Protein AF-A0A1I2DE26-F1 (afdb_monomer)

Mean predicted aligned error: 8.53 Å

Structure (mmCIF, N/CA/C/O backbone):
data_AF-A0A1I2DE26-F1
#
_entry.id   AF-A0A1I2DE26-F1
#
loop_
_atom_site.group_PDB
_atom_site.id
_atom_site.type_symbol
_atom_site.label_atom_id
_atom_site.label_alt_id
_atom_site.label_comp_id
_atom_site.label_asym_id
_atom_site.label_entity_id
_atom_site.label_seq_id
_atom_site.pdbx_PDB_ins_code
_atom_site.Cartn_x
_atom_site.Cartn_y
_atom_site.Cartn_z
_atom_site.occupancy
_atom_site.B_iso_or_equiv
_atom_site.auth_seq_id
_atom_site.auth_comp_id
_atom_site.auth_asym_id
_atom_site.auth_atom_id
_atom_site.pdbx_PDB_model_num
ATOM 1 N N . MET A 1 1 ? -23.329 -3.805 8.748 1.00 56.84 1 MET A N 1
ATOM 2 C CA . MET A 1 1 ? -21.858 -3.635 8.892 1.00 56.84 1 MET A CA 1
ATOM 3 C C . MET A 1 1 ? -21.004 -4.772 8.300 1.00 56.84 1 MET A C 1
ATOM 5 O O . MET A 1 1 ? -19.839 -4.523 8.025 1.00 56.84 1 MET A O 1
ATOM 9 N N . ARG A 1 2 ? -21.520 -5.990 8.036 1.00 56.34 2 ARG A N 1
ATOM 10 C CA . ARG A 1 2 ? -20.726 -7.123 7.491 1.00 56.34 2 ARG A CA 1
ATOM 11 C C . ARG A 1 2 ? -20.207 -6.911 6.055 1.00 56.34 2 ARG A C 1
ATOM 13 O O . ARG A 1 2 ? -19.046 -7.195 5.788 1.00 56.34 2 ARG A O 1
ATOM 20 N N . ASN A 1 3 ? -21.022 -6.332 5.169 1.00 58.44 3 ASN A N 1
ATOM 21 C CA . ASN A 1 3 ? -20.647 -6.104 3.762 1.00 58.44 3 ASN A CA 1
ATOM 22 C C . ASN A 1 3 ? -19.542 -5.041 3.609 1.00 58.44 3 ASN A C 1
ATOM 24 O O . ASN A 1 3 ? -18.662 -5.189 2.770 1.00 58.44 3 ASN A O 1
ATOM 28 N N . GLY A 1 4 ? -19.532 -4.021 4.478 1.00 62.88 4 GLY A N 1
ATOM 29 C CA . GLY A 1 4 ? -18.469 -3.010 4.518 1.00 62.88 4 GLY A CA 1
ATOM 30 C C . GLY A 1 4 ? -17.108 -3.583 4.932 1.00 62.88 4 GLY A C 1
ATOM 31 O O . GLY A 1 4 ? -16.098 -3.213 4.346 1.00 62.88 4 GLY A O 1
ATOM 32 N N . LYS A 1 5 ? -17.075 -4.551 5.867 1.00 66.56 5 LYS A N 1
ATOM 33 C CA . LYS A 1 5 ? -15.835 -5.248 6.276 1.00 66.56 5 LYS A CA 1
ATOM 34 C C . LYS A 1 5 ? -15.211 -6.011 5.100 1.00 66.56 5 LYS A C 1
ATOM 36 O O . LYS A 1 5 ? -14.008 -5.922 4.872 1.00 66.56 5 LYS A O 1
ATOM 41 N N . ILE A 1 6 ? -16.041 -6.739 4.350 1.00 72.69 6 ILE A N 1
ATOM 42 C CA . ILE A 1 6 ? -15.607 -7.517 3.179 1.00 72.69 6 ILE A CA 1
ATOM 43 C C . ILE A 1 6 ? -15.087 -6.578 2.092 1.00 72.69 6 ILE A C 1
ATOM 45 O O . ILE A 1 6 ? -14.013 -6.816 1.549 1.00 72.69 6 ILE A O 1
ATOM 49 N N . PHE A 1 7 ? -15.806 -5.485 1.827 1.00 74.19 7 PHE A N 1
ATOM 50 C CA . PHE A 1 7 ? -15.406 -4.503 0.825 1.00 74.19 7 PHE A CA 1
ATOM 51 C C . PHE A 1 7 ? -14.049 -3.864 1.154 1.00 74.19 7 PHE A C 1
ATOM 53 O O . PHE A 1 7 ? -13.166 -3.872 0.302 1.00 74.19 7 PHE A O 1
ATOM 60 N N . ILE A 1 8 ? -13.838 -3.422 2.402 1.00 72.50 8 ILE A N 1
ATOM 61 C CA . ILE A 1 8 ? -12.564 -2.831 2.850 1.00 72.50 8 ILE A CA 1
ATOM 62 C C . ILE A 1 8 ? -11.425 -3.854 2.759 1.00 72.50 8 ILE A C 1
ATOM 64 O O . ILE A 1 8 ? -10.349 -3.556 2.243 1.00 72.50 8 ILE A O 1
ATOM 68 N N . SER A 1 9 ? -11.659 -5.085 3.219 1.00 76.56 9 SER A N 1
ATOM 69 C CA . SER A 1 9 ? -10.656 -6.149 3.135 1.00 76.56 9 SER A CA 1
ATOM 70 C C . SER A 1 9 ? -10.290 -6.478 1.685 1.00 76.56 9 SER A C 1
ATOM 72 O O . SER A 1 9 ? -9.121 -6.721 1.390 1.00 76.56 9 SER A O 1
ATOM 74 N N . MET A 1 10 ? -11.268 -6.469 0.776 1.00 80.56 10 MET A N 1
ATOM 75 C CA . MET A 1 10 ? -11.062 -6.738 -0.645 1.00 80.56 10 MET A CA 1
ATOM 76 C C . MET A 1 10 ? -10.309 -5.596 -1.333 1.00 80.56 10 MET A C 1
ATOM 78 O O . MET A 1 10 ? -9.374 -5.863 -2.085 1.00 80.56 10 MET A O 1
ATOM 82 N N . THR A 1 11 ? -10.639 -4.333 -1.036 1.00 76.38 11 THR A N 1
ATOM 83 C CA . THR A 1 11 ? -9.890 -3.173 -1.549 1.00 76.38 11 THR A CA 1
ATOM 84 C C . THR A 1 11 ? -8.44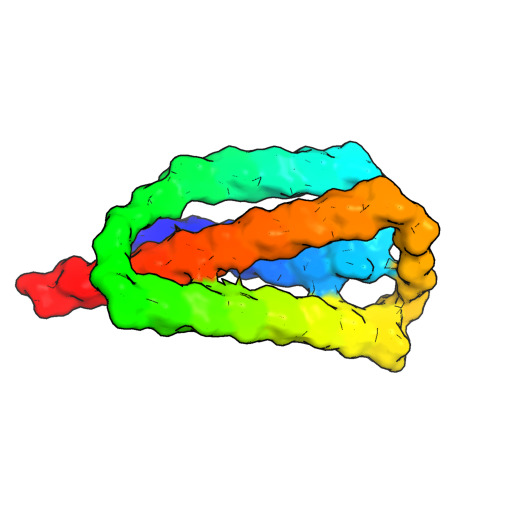7 -3.177 -1.063 1.00 76.38 11 THR A C 1
ATOM 86 O O . THR A 1 11 ? -7.536 -2.911 -1.842 1.00 76.38 11 THR A O 1
ATOM 89 N N . THR A 1 12 ? -8.218 -3.554 0.195 1.00 78.44 12 THR A N 1
ATOM 90 C CA . THR A 1 12 ? -6.870 -3.644 0.762 1.00 78.44 12 THR A CA 1
ATOM 91 C C . THR A 1 12 ? -6.096 -4.795 0.1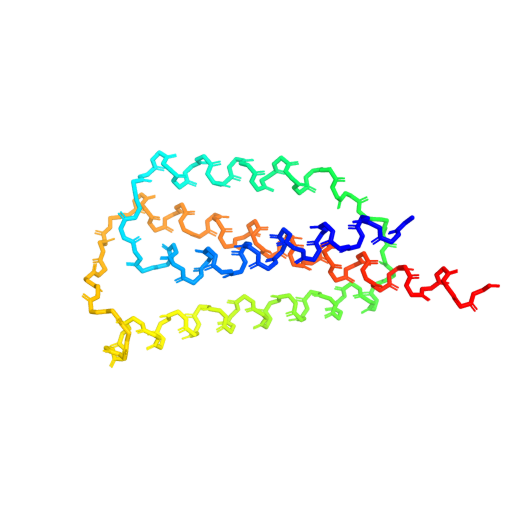47 1.00 78.44 12 THR A C 1
ATOM 93 O O . THR A 1 12 ? -4.959 -4.601 -0.257 1.00 78.44 12 THR A O 1
ATOM 96 N N . PHE A 1 13 ? -6.705 -5.968 -0.031 1.00 82.44 13 PHE A N 1
ATOM 97 C CA . PHE A 1 13 ? -6.059 -7.078 -0.731 1.00 82.44 13 PHE A CA 1
ATOM 98 C C . PHE A 1 13 ? -5.666 -6.708 -2.170 1.00 82.44 13 PHE A C 1
ATOM 100 O O . PHE A 1 13 ? -4.523 -6.929 -2.571 1.00 82.44 13 PHE A O 1
ATOM 107 N N . LEU A 1 14 ? -6.583 -6.088 -2.921 1.00 82.06 14 LEU A N 1
ATOM 108 C CA . LEU A 1 14 ? -6.321 -5.613 -4.281 1.00 82.06 14 LEU A CA 1
ATOM 109 C C . LEU A 1 14 ? -5.163 -4.607 -4.300 1.00 82.06 14 LEU A C 1
ATOM 111 O O . LEU A 1 14 ? -4.283 -4.686 -5.156 1.00 82.06 14 LEU A O 1
ATOM 115 N N . TYR A 1 15 ? -5.140 -3.690 -3.331 1.00 79.62 15 TYR A N 1
ATOM 116 C CA . TYR A 1 15 ? -4.060 -2.729 -3.168 1.00 79.62 15 TYR A CA 1
ATOM 117 C C . TYR A 1 15 ? -2.713 -3.430 -2.933 1.00 79.62 15 TYR A C 1
ATOM 119 O O . TYR A 1 15 ? -1.740 -3.142 -3.628 1.00 79.62 15 TYR A O 1
ATOM 127 N N . LEU A 1 16 ? -2.644 -4.373 -1.986 1.00 79.56 16 LEU A N 1
ATOM 128 C CA . LEU A 1 16 ? -1.401 -5.083 -1.666 1.00 79.56 16 LEU A CA 1
ATOM 129 C C . LEU A 1 16 ? -0.892 -5.884 -2.869 1.00 79.56 16 LEU A C 1
ATOM 131 O O . LEU A 1 16 ? 0.305 -5.869 -3.151 1.00 79.56 16 LEU A O 1
ATOM 135 N N . PHE A 1 17 ? -1.797 -6.511 -3.624 1.00 80.94 17 PHE A N 1
ATOM 136 C CA . PHE A 1 17 ? -1.462 -7.217 -4.858 1.00 80.94 17 PHE A CA 1
ATOM 137 C C . PHE A 1 17 ? -0.910 -6.276 -5.940 1.00 80.94 17 PHE A C 1
ATOM 139 O O . PHE A 1 17 ? 0.133 -6.550 -6.534 1.00 80.94 17 PHE A O 1
ATOM 146 N N . LEU A 1 18 ? -1.558 -5.131 -6.169 1.00 81.25 18 LEU A N 1
ATOM 147 C CA . LEU A 1 18 ? -1.072 -4.123 -7.116 1.00 81.25 18 LEU A CA 1
ATOM 148 C C . LEU A 1 18 ? 0.283 -3.543 -6.696 1.00 81.25 18 LEU A C 1
ATOM 150 O O . LEU A 1 18 ? 1.118 -3.273 -7.556 1.00 81.25 18 LEU A O 1
ATOM 154 N N . ASN A 1 19 ? 0.539 -3.407 -5.394 1.00 77.38 19 ASN A N 1
ATOM 155 C CA . ASN A 1 19 ? 1.818 -2.934 -4.871 1.00 77.38 19 ASN A CA 1
ATOM 156 C C . ASN A 1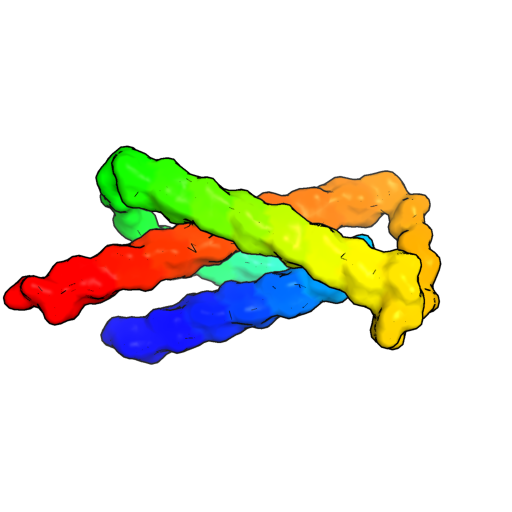 19 ? 2.968 -3.915 -5.163 1.00 77.38 19 ASN A C 1
ATOM 158 O O . ASN A 1 19 ? 4.071 -3.486 -5.502 1.00 77.38 19 ASN A O 1
ATOM 162 N N . ILE A 1 20 ? 2.702 -5.226 -5.184 1.00 76.38 20 ILE A N 1
ATOM 163 C CA . ILE A 1 20 ? 3.687 -6.214 -5.655 1.00 76.38 20 ILE A CA 1
ATOM 164 C C . ILE A 1 20 ? 4.082 -5.936 -7.115 1.00 76.38 20 ILE A C 1
ATOM 166 O O . ILE A 1 20 ? 5.267 -5.985 -7.439 1.00 76.38 20 ILE A O 1
ATOM 170 N N . LEU A 1 21 ? 3.119 -5.604 -7.982 1.00 75.88 21 LEU A N 1
ATOM 171 C CA . LEU A 1 21 ? 3.350 -5.381 -9.414 1.00 75.88 21 LEU A CA 1
ATOM 172 C C . LEU A 1 21 ? 3.969 -4.009 -9.719 1.00 75.88 21 LEU A C 1
ATOM 174 O O . LEU A 1 21 ? 4.904 -3.918 -10.509 1.00 75.88 21 LEU A O 1
ATOM 178 N N . ILE A 1 22 ? 3.463 -2.933 -9.113 1.00 75.25 22 ILE A N 1
ATOM 179 C CA . ILE A 1 22 ? 3.838 -1.542 -9.428 1.00 75.25 22 ILE A CA 1
ATOM 180 C C . ILE A 1 22 ? 5.314 -1.247 -9.128 1.00 75.25 22 ILE A C 1
ATOM 182 O O . ILE A 1 22 ? 5.928 -0.431 -9.817 1.00 75.25 22 ILE A O 1
ATOM 186 N N . ASN A 1 23 ? 5.898 -1.942 -8.150 1.00 67.69 23 ASN A N 1
ATOM 187 C CA . ASN A 1 23 ? 7.305 -1.782 -7.788 1.00 67.69 23 ASN A CA 1
ATOM 188 C C . ASN A 1 23 ? 8.286 -2.275 -8.871 1.00 67.69 23 ASN A C 1
ATOM 190 O O . ASN A 1 23 ? 9.417 -1.794 -8.908 1.00 67.69 23 ASN A O 1
ATOM 194 N N . TYR A 1 24 ? 7.878 -3.198 -9.753 1.00 64.88 24 TYR A N 1
ATOM 195 C CA . TYR A 1 24 ? 8.790 -3.835 -10.722 1.00 64.88 24 TYR A CA 1
ATOM 196 C C . TYR A 1 24 ? 8.291 -3.831 -12.168 1.00 64.88 24 TYR A C 1
ATOM 198 O O . TYR A 1 24 ? 9.103 -3.772 -13.089 1.00 64.88 24 TYR A O 1
ATOM 206 N N . VAL A 1 25 ? 6.979 -3.824 -12.403 1.00 68.94 25 VAL A N 1
ATOM 207 C CA . VAL A 1 25 ? 6.396 -3.787 -13.750 1.00 68.94 25 VAL A CA 1
ATOM 208 C C . VAL A 1 25 ? 6.355 -2.357 -14.285 1.00 68.94 25 VAL A C 1
ATOM 210 O O . VAL A 1 25 ? 5.992 -1.407 -13.587 1.00 68.94 25 VAL A O 1
ATOM 213 N N . ALA A 1 26 ? 6.704 -2.193 -15.563 1.00 65.94 26 ALA A N 1
ATOM 214 C CA . ALA A 1 26 ? 6.714 -0.928 -16.291 1.00 65.94 26 ALA A CA 1
ATOM 215 C C . ALA A 1 26 ? 5.304 -0.382 -16.637 1.00 65.94 26 ALA A C 1
ATOM 217 O O . ALA A 1 26 ? 4.958 -0.234 -17.801 1.00 65.94 26 ALA A O 1
ATOM 218 N N . PHE A 1 27 ? 4.469 -0.057 -15.647 1.00 69.75 27 PHE A N 1
ATOM 219 C CA . PHE A 1 27 ? 3.253 0.735 -15.855 1.00 69.75 27 PHE A CA 1
ATOM 220 C C . PHE A 1 27 ? 3.539 2.145 -16.388 1.00 69.75 27 PHE A C 1
ATOM 222 O O . PHE A 1 27 ? 4.440 2.844 -15.904 1.00 69.75 27 PHE A O 1
ATOM 229 N N . ASN A 1 28 ? 2.697 2.575 -17.331 1.00 77.19 28 ASN A N 1
ATOM 230 C CA . ASN A 1 28 ? 2.627 3.947 -17.824 1.00 77.19 28 ASN A CA 1
ATOM 231 C C . ASN A 1 28 ? 2.368 4.923 -16.656 1.00 77.19 28 ASN A C 1
ATOM 233 O O . ASN A 1 28 ? 1.535 4.653 -15.787 1.00 77.19 28 ASN A O 1
ATOM 237 N N . LYS A 1 29 ? 3.066 6.067 -16.644 1.00 73.31 29 LYS A N 1
ATOM 238 C CA . LYS A 1 29 ? 2.942 7.111 -15.610 1.00 73.31 29 LYS A CA 1
ATOM 239 C C . LYS A 1 29 ? 1.486 7.557 -15.412 1.00 73.31 29 LYS A C 1
ATOM 241 O O . LYS A 1 29 ? 1.060 7.698 -14.272 1.00 73.31 29 LYS A O 1
ATOM 246 N N . LEU A 1 30 ? 0.707 7.699 -16.491 1.00 79.12 30 LEU A N 1
ATOM 247 C CA . LEU A 1 30 ? -0.715 8.070 -16.412 1.00 79.12 30 LEU A CA 1
ATOM 248 C C . LEU A 1 30 ? -1.554 7.016 -15.682 1.00 79.12 30 LEU A C 1
ATOM 250 O O . LEU A 1 30 ? -2.369 7.359 -14.832 1.00 79.12 30 LEU A O 1
ATOM 254 N N . VAL A 1 31 ? -1.316 5.733 -15.966 1.00 80.75 31 VAL A N 1
ATOM 255 C CA . VAL A 1 31 ? -2.007 4.620 -15.293 1.00 80.75 31 VAL A CA 1
ATOM 256 C C . VAL A 1 31 ? -1.688 4.630 -13.801 1.00 80.75 31 VAL A C 1
ATOM 258 O O . VAL A 1 31 ? -2.579 4.481 -12.972 1.00 80.75 31 VAL A O 1
ATOM 261 N N . LEU A 1 32 ? -0.427 4.872 -13.450 1.00 79.69 32 LEU A N 1
ATOM 262 C CA . LEU A 1 32 ? 0.015 4.908 -12.062 1.00 79.69 32 LEU A CA 1
ATOM 263 C C . LEU A 1 32 ? -0.585 6.102 -11.296 1.00 79.69 32 LEU A C 1
ATOM 265 O O . LEU A 1 32 ? -1.016 5.939 -10.158 1.00 79.69 32 LEU A O 1
ATOM 269 N N . ILE A 1 33 ? -0.715 7.268 -11.939 1.00 82.50 33 ILE A N 1
ATOM 270 C CA . ILE A 1 33 ? -1.426 8.432 -11.385 1.00 82.50 33 ILE A CA 1
ATOM 271 C C . ILE A 1 33 ? -2.915 8.125 -11.175 1.00 82.50 33 ILE A C 1
ATOM 273 O O . ILE A 1 33 ? -3.448 8.421 -10.108 1.00 82.50 33 ILE A O 1
ATOM 277 N N . LEU A 1 34 ? -3.587 7.503 -12.148 1.00 84.88 34 LEU A N 1
ATOM 278 C CA . LEU A 1 34 ? -5.001 7.131 -12.016 1.00 84.88 34 LEU A CA 1
ATOM 279 C C . LEU A 1 34 ? -5.226 6.161 -10.851 1.00 84.88 34 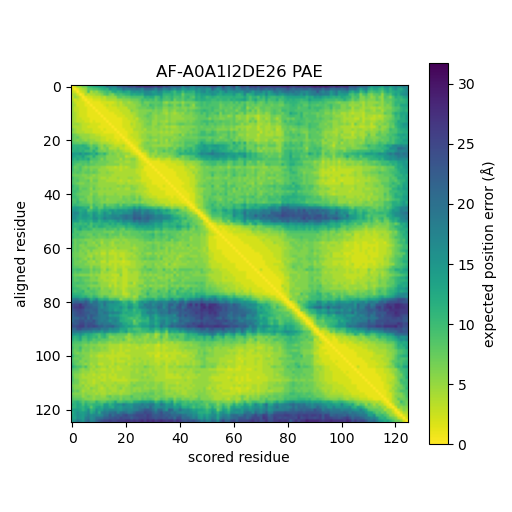LEU A C 1
ATOM 281 O O . LEU A 1 34 ? -6.164 6.344 -10.078 1.00 84.88 34 LEU A O 1
ATOM 285 N N . ILE A 1 35 ? -4.333 5.182 -10.685 1.00 82.25 35 ILE A N 1
ATOM 286 C CA . ILE A 1 35 ? -4.358 4.246 -9.556 1.00 82.25 35 ILE A CA 1
ATOM 287 C C . ILE A 1 35 ? -4.151 4.990 -8.227 1.00 82.25 35 ILE A C 1
ATOM 289 O O . ILE A 1 35 ? -4.835 4.708 -7.245 1.00 82.25 35 ILE A O 1
ATOM 293 N N . ILE A 1 36 ? -3.222 5.944 -8.161 1.00 83.75 36 ILE A N 1
ATOM 294 C CA . ILE A 1 36 ? -3.005 6.776 -6.967 1.00 83.75 36 ILE A CA 1
ATOM 295 C C . ILE A 1 36 ? -4.284 7.549 -6.619 1.00 83.75 36 ILE A C 1
ATOM 297 O O . ILE A 1 36 ? -4.752 7.468 -5.485 1.00 83.75 36 ILE A O 1
ATOM 301 N N . ILE A 1 37 ? -4.883 8.239 -7.594 1.00 84.62 37 ILE A N 1
ATOM 302 C CA . ILE A 1 37 ? -6.099 9.039 -7.394 1.00 84.62 37 ILE A CA 1
ATOM 303 C C . ILE A 1 37 ? -7.259 8.156 -6.930 1.00 84.62 37 ILE A C 1
ATOM 305 O O . ILE A 1 37 ? -7.918 8.493 -5.947 1.00 84.62 37 ILE A O 1
ATOM 309 N N . SER A 1 38 ? -7.486 7.005 -7.573 1.00 81.31 38 SER A N 1
ATOM 310 C CA . SER A 1 38 ? -8.567 6.099 -7.173 1.00 81.31 38 SER A CA 1
ATOM 311 C C . SER A 1 38 ? -8.396 5.627 -5.729 1.00 81.31 38 SER A C 1
ATOM 313 O O . SER A 1 38 ? -9.363 5.579 -4.975 1.00 81.31 38 SER A O 1
ATOM 315 N N . ASN A 1 39 ? -7.161 5.333 -5.312 1.00 75.00 39 ASN A N 1
ATOM 316 C CA . ASN A 1 39 ? -6.862 4.900 -3.950 1.00 75.00 39 ASN A CA 1
ATOM 317 C C . ASN A 1 39 ? -7.018 6.020 -2.914 1.00 75.00 39 ASN A C 1
ATOM 319 O O . ASN A 1 39 ? -7.486 5.750 -1.809 1.00 75.00 39 ASN A O 1
ATOM 323 N N . ILE A 1 40 ? -6.692 7.270 -3.257 1.00 78.88 40 ILE A N 1
ATOM 324 C CA . ILE A 1 40 ? -6.963 8.428 -2.389 1.00 78.88 40 ILE A CA 1
ATOM 325 C C . ILE A 1 40 ? -8.468 8.581 -2.180 1.00 78.88 40 ILE A C 1
ATOM 327 O O . ILE A 1 40 ? -8.917 8.648 -1.039 1.00 78.88 40 ILE A O 1
ATOM 331 N N . VAL A 1 41 ? -9.247 8.576 -3.267 1.00 80.56 41 VAL A N 1
ATOM 332 C CA . VAL A 1 41 ? -10.709 8.713 -3.213 1.00 80.56 41 VAL A CA 1
ATOM 333 C C . VAL A 1 41 ? -11.312 7.627 -2.327 1.00 80.56 41 VAL A C 1
ATOM 335 O O . VAL A 1 41 ? -12.060 7.936 -1.404 1.00 80.56 41 VAL A O 1
ATOM 338 N N . ILE A 1 42 ? -10.922 6.368 -2.544 1.00 74.75 42 ILE A N 1
ATOM 339 C CA . ILE A 1 42 ? -11.356 5.229 -1.726 1.00 74.75 42 ILE A CA 1
ATOM 340 C C . ILE A 1 42 ? -10.974 5.438 -0.251 1.00 74.75 42 ILE A C 1
ATOM 342 O O . ILE A 1 42 ? -11.806 5.245 0.629 1.00 74.75 42 ILE A O 1
ATOM 346 N N . SER A 1 43 ? -9.749 5.890 0.031 1.00 69.62 43 SER A N 1
ATOM 347 C CA . SER A 1 43 ? -9.275 6.133 1.401 1.00 69.62 43 SER A CA 1
ATOM 348 C C . SER A 1 43 ? -10.068 7.223 2.126 1.00 69.62 43 SER A C 1
ATOM 350 O O . SER A 1 43 ? -10.309 7.098 3.326 1.00 69.62 43 SER A O 1
ATOM 352 N N . CYS A 1 44 ? -10.499 8.271 1.417 1.00 71.12 44 CYS A N 1
ATOM 353 C CA . CYS A 1 44 ? -11.304 9.356 1.982 1.00 71.12 44 CYS A CA 1
ATOM 354 C C . CYS A 1 44 ? -12.694 8.895 2.440 1.00 71.12 44 CYS A C 1
ATOM 356 O O . CYS A 1 44 ? -13.226 9.453 3.396 1.00 71.12 44 CYS A O 1
ATOM 358 N N . PHE A 1 45 ? -13.264 7.862 1.814 1.00 69.38 45 PHE A N 1
ATOM 359 C CA . PHE A 1 45 ? -14.530 7.266 2.258 1.00 69.38 45 PHE A CA 1
ATOM 360 C C . PHE A 1 45 ? -14.386 6.399 3.521 1.00 69.38 45 PHE A C 1
ATOM 362 O O . PHE A 1 45 ? -15.393 6.005 4.107 1.00 69.38 45 PHE A O 1
ATOM 369 N N . PHE A 1 46 ? -13.157 6.109 3.961 1.00 64.88 46 PHE A N 1
ATOM 370 C CA . PHE A 1 46 ? -12.863 5.215 5.085 1.00 64.88 46 PHE A CA 1
ATOM 371 C C . PHE A 1 46 ? -12.236 5.935 6.283 1.00 64.88 46 PHE A C 1
ATOM 373 O O . PHE A 1 46 ? -11.248 5.477 6.863 1.00 64.88 46 PHE A O 1
ATOM 380 N N . THR A 1 47 ? -12.820 7.057 6.692 1.00 56.47 47 THR A N 1
ATOM 381 C CA . THR A 1 47 ? -12.478 7.737 7.945 1.00 56.47 47 THR A CA 1
ATOM 382 C C . THR A 1 47 ? -12.997 6.940 9.145 1.00 56.47 47 THR A C 1
ATOM 384 O O . THR A 1 47 ? -14.181 6.958 9.469 1.00 56.47 47 THR A O 1
ATOM 387 N N . VAL A 1 48 ? -12.099 6.209 9.812 1.00 60.59 48 VAL A N 1
ATOM 388 C CA . VAL A 1 48 ? -12.401 5.476 11.053 1.00 60.59 48 VAL A CA 1
ATOM 389 C C . VAL A 1 48 ? -12.073 6.352 12.264 1.00 60.59 48 VAL A C 1
ATOM 391 O O . VAL A 1 48 ? -11.048 7.034 12.279 1.00 60.59 48 VAL A O 1
ATOM 394 N N . GLU A 1 49 ? -12.941 6.319 13.279 1.00 57.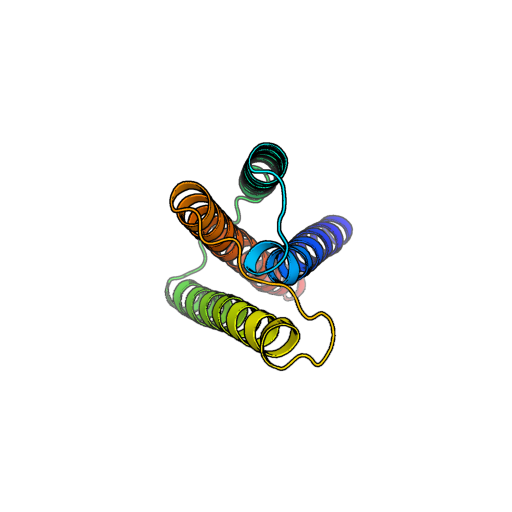97 49 GLU A N 1
ATOM 395 C CA . GLU A 1 49 ? -12.788 7.052 14.541 1.00 57.97 49 GLU A CA 1
ATOM 396 C C . GLU A 1 49 ? -11.430 6.822 15.227 1.00 57.97 49 GLU A C 1
ATOM 398 O O . GLU A 1 49 ? -10.804 5.761 15.122 1.00 57.97 49 GLU A O 1
ATOM 403 N N . TYR A 1 50 ? -10.992 7.830 15.986 1.00 58.50 50 TYR A N 1
ATOM 404 C CA . TYR A 1 50 ? -9.722 7.831 16.703 1.00 58.50 50 TYR A CA 1
ATOM 405 C C . TYR A 1 50 ? -9.628 6.673 17.709 1.00 58.50 50 TYR A C 1
ATOM 407 O O . TYR A 1 50 ? -10.219 6.686 18.788 1.00 58.50 50 TYR A O 1
ATOM 415 N N . LEU A 1 51 ? -8.809 5.673 17.381 1.00 64.31 51 LEU A N 1
ATOM 416 C CA . LEU A 1 51 ? -8.384 4.645 18.327 1.00 64.31 51 LEU A CA 1
ATOM 417 C C . LEU A 1 51 ? -7.480 5.251 19.409 1.00 64.31 51 LEU A C 1
ATOM 419 O O . LEU A 1 51 ? -6.628 6.096 19.130 1.00 64.31 51 LEU A O 1
ATOM 423 N N . GLY A 1 52 ? -7.613 4.760 20.645 1.00 74.81 52 GLY A N 1
ATOM 424 C CA . GLY A 1 52 ? -6.711 5.129 21.738 1.00 74.81 52 GLY A CA 1
ATOM 425 C C . GLY A 1 52 ? -5.236 4.878 21.388 1.00 74.81 52 GLY A C 1
ATOM 426 O O . GLY A 1 52 ? -4.907 3.934 20.664 1.00 74.81 52 GLY A O 1
ATOM 427 N N . TYR A 1 53 ? -4.341 5.705 21.938 1.00 74.50 53 TYR A N 1
ATOM 428 C 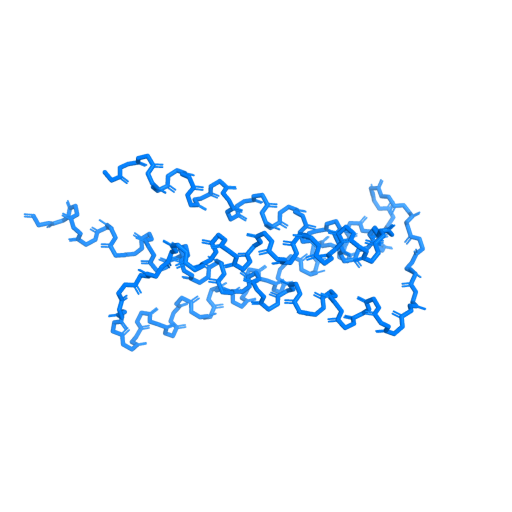CA . TYR A 1 53 ? -2.918 5.793 21.566 1.00 74.50 53 TYR A CA 1
ATOM 429 C C . TYR A 1 53 ? -2.197 4.436 21.451 1.00 74.50 53 TYR A C 1
ATOM 431 O O . TYR A 1 53 ? -1.502 4.182 20.468 1.00 74.50 53 TYR A O 1
ATOM 439 N N . LYS A 1 54 ? -2.435 3.513 22.395 1.00 79.12 54 LYS A N 1
ATOM 440 C CA . LYS A 1 54 ? -1.841 2.162 22.387 1.00 79.12 54 LYS A CA 1
ATOM 441 C C . LYS A 1 54 ? -2.201 1.357 21.128 1.00 79.12 54 LYS A C 1
ATOM 443 O O . LYS A 1 54 ? -1.326 0.768 20.501 1.00 79.12 54 LYS A O 1
ATOM 448 N N . LYS A 1 55 ? -3.479 1.356 20.727 1.00 79.00 55 LYS A N 1
ATOM 449 C CA . LYS A 1 55 ? -3.949 0.637 19.527 1.00 79.00 55 LYS A CA 1
ATOM 450 C C . LYS A 1 55 ? -3.471 1.313 18.240 1.00 79.00 55 LYS A C 1
ATOM 452 O O . LYS A 1 55 ? -3.204 0.629 17.256 1.00 79.00 55 LYS A O 1
ATOM 457 N N . ARG A 1 56 ? -3.309 2.640 18.254 1.00 79.31 56 ARG A N 1
ATOM 458 C CA . ARG A 1 56 ? -2.756 3.398 17.124 1.00 79.31 56 ARG A CA 1
ATOM 459 C C . ARG A 1 56 ? -1.291 3.048 16.853 1.00 79.31 56 ARG A C 1
ATOM 461 O O . ARG A 1 56 ? -0.926 2.859 15.700 1.00 79.31 56 ARG A O 1
ATOM 468 N N . ILE A 1 57 ? -0.468 2.918 17.896 1.00 82.62 57 ILE A N 1
ATOM 469 C CA . ILE A 1 57 ? 0.927 2.471 17.743 1.00 82.62 57 ILE A CA 1
ATOM 470 C C . ILE A 1 57 ? 0.972 1.040 17.208 1.00 82.62 57 ILE A C 1
ATOM 472 O O . ILE A 1 57 ? 1.706 0.755 16.268 1.00 82.62 57 ILE A O 1
ATOM 476 N N . PHE A 1 58 ? 0.161 0.145 17.771 1.00 84.62 58 PHE A N 1
ATOM 477 C CA . PHE A 1 58 ? 0.131 -1.251 17.340 1.00 84.62 58 PHE A CA 1
ATOM 478 C C . PHE A 1 58 ? -0.246 -1.400 15.856 1.00 84.62 58 PHE A C 1
ATOM 480 O O . PHE A 1 58 ? 0.461 -2.054 15.094 1.00 84.62 58 PHE A O 1
ATOM 487 N N . THR A 1 59 ? -1.319 -0.734 15.420 1.00 85.12 59 THR A N 1
ATOM 488 C CA . THR A 1 59 ? -1.748 -0.736 14.009 1.00 85.12 59 THR A CA 1
ATOM 489 C C . THR A 1 59 ? -0.736 -0.072 13.086 1.00 85.12 59 THR A C 1
ATOM 491 O O . THR A 1 59 ? -0.537 -0.551 11.972 1.00 85.12 59 THR A O 1
ATOM 494 N N . PHE A 1 60 ? -0.053 0.980 13.544 1.00 85.06 60 PHE A N 1
ATOM 495 C CA . PHE A 1 60 ? 1.042 1.612 12.810 1.00 85.06 60 PHE A CA 1
ATOM 496 C C . PHE A 1 60 ? 2.199 0.633 12.563 1.00 85.06 60 PHE A C 1
ATOM 498 O O . PHE A 1 60 ? 2.632 0.485 11.422 1.00 85.06 60 PHE A O 1
ATOM 505 N N . ILE A 1 61 ? 2.657 -0.071 13.606 1.00 87.50 61 ILE A N 1
ATOM 506 C CA . ILE A 1 61 ? 3.753 -1.048 13.504 1.00 87.50 61 ILE A CA 1
ATOM 507 C C . ILE A 1 61 ? 3.379 -2.165 12.527 1.00 87.50 61 ILE A C 1
ATOM 509 O O . ILE A 1 61 ? 4.147 -2.451 11.614 1.00 87.50 61 ILE A O 1
ATOM 513 N N . ILE A 1 62 ? 2.181 -2.742 12.659 1.00 87.56 62 ILE A N 1
ATOM 514 C CA . ILE A 1 62 ? 1.725 -3.808 11.754 1.00 87.56 62 ILE A CA 1
ATOM 515 C C . ILE A 1 62 ? 1.638 -3.307 10.311 1.00 87.56 62 ILE A C 1
ATOM 517 O O . ILE A 1 62 ? 2.097 -3.990 9.398 1.00 87.56 62 ILE A O 1
ATOM 521 N N . SER A 1 63 ? 1.081 -2.114 10.096 1.00 86.62 63 SER A N 1
ATOM 522 C CA . SER A 1 63 ? 0.970 -1.534 8.753 1.00 86.62 63 SER A CA 1
ATOM 523 C C . SER A 1 63 ? 2.349 -1.345 8.121 1.00 86.62 63 SER A C 1
ATOM 525 O O . SER A 1 63 ? 2.539 -1.698 6.960 1.00 86.62 63 SER A O 1
ATOM 527 N N . MET A 1 64 ? 3.335 -0.871 8.894 1.00 86.69 64 MET A N 1
ATOM 528 C CA . MET A 1 64 ? 4.723 -0.774 8.434 1.00 86.69 64 MET A CA 1
ATOM 529 C C . MET A 1 64 ? 5.300 -2.145 8.075 1.00 86.69 64 MET A C 1
ATOM 531 O O . MET A 1 64 ? 5.861 -2.301 6.992 1.00 86.69 64 MET A O 1
ATOM 535 N N . SER A 1 65 ? 5.130 -3.154 8.935 1.00 88.00 65 SER A N 1
ATOM 536 C CA . SER A 1 65 ? 5.616 -4.513 8.673 1.00 88.00 65 SER A CA 1
ATOM 537 C C . SER A 1 65 ? 5.017 -5.116 7.401 1.00 88.00 65 SER A C 1
ATOM 539 O O . SER A 1 65 ? 5.742 -5.739 6.629 1.00 88.00 65 SER A O 1
ATOM 541 N N . ILE A 1 66 ? 3.723 -4.898 7.144 1.00 87.06 66 ILE A N 1
ATOM 542 C CA . ILE A 1 66 ? 3.050 -5.373 5.927 1.00 87.06 66 ILE A CA 1
ATOM 543 C C . ILE A 1 66 ? 3.647 -4.710 4.681 1.00 87.06 66 ILE A C 1
ATOM 545 O O . ILE A 1 66 ? 3.986 -5.403 3.723 1.00 87.06 66 ILE A O 1
ATOM 549 N N . ILE A 1 67 ? 3.814 -3.383 4.689 1.00 84.12 67 ILE A N 1
ATOM 550 C CA . ILE A 1 67 ? 4.354 -2.648 3.535 1.00 84.12 67 ILE A CA 1
ATOM 551 C C . ILE A 1 67 ? 5.808 -3.047 3.253 1.00 84.12 67 ILE A C 1
ATOM 553 O O . ILE A 1 67 ? 6.161 -3.311 2.104 1.00 84.12 67 ILE A O 1
ATOM 557 N N . ILE A 1 68 ? 6.641 -3.165 4.292 1.00 85.81 68 ILE A N 1
ATOM 558 C CA . ILE A 1 68 ? 8.025 -3.643 4.157 1.00 85.81 68 ILE A CA 1
ATOM 559 C C . ILE A 1 68 ? 8.047 -5.073 3.605 1.00 85.81 68 ILE A C 1
ATOM 561 O O . ILE A 1 68 ? 8.794 -5.358 2.668 1.00 85.81 68 ILE A O 1
ATOM 565 N N . GLY A 1 69 ? 7.201 -5.957 4.140 1.00 85.38 69 GLY A N 1
ATOM 566 C CA . GLY A 1 69 ? 7.083 -7.339 3.679 1.00 85.38 69 GLY A CA 1
ATOM 567 C C . GLY A 1 69 ? 6.699 -7.436 2.203 1.00 85.38 69 GLY A C 1
ATOM 568 O O . GLY A 1 69 ? 7.251 -8.259 1.482 1.00 85.38 69 GLY A O 1
ATOM 569 N N . ILE A 1 70 ? 5.822 -6.555 1.720 1.00 84.69 70 ILE A N 1
ATOM 570 C CA . ILE A 1 70 ? 5.430 -6.501 0.306 1.00 84.69 70 ILE A CA 1
ATOM 571 C C . ILE A 1 70 ? 6.567 -6.013 -0.578 1.00 84.69 70 ILE A C 1
ATOM 573 O O . ILE A 1 70 ? 6.789 -6.594 -1.638 1.00 84.69 70 ILE A O 1
ATOM 577 N N . HIS A 1 71 ? 7.310 -4.989 -0.157 1.00 81.12 71 HIS A N 1
ATOM 578 C CA . HIS A 1 71 ? 8.492 -4.552 -0.897 1.00 81.12 71 HIS A CA 1
ATOM 579 C C . HIS A 1 71 ? 9.529 -5.673 -1.001 1.00 81.12 71 HIS A C 1
ATOM 581 O O . HIS A 1 71 ? 10.074 -5.898 -2.081 1.00 81.12 71 HIS A O 1
ATOM 587 N N . PHE A 1 72 ? 9.750 -6.411 0.090 1.00 83.44 72 PHE A N 1
ATOM 588 C CA . PHE A 1 72 ? 10.652 -7.556 0.105 1.00 83.44 72 PHE A CA 1
ATOM 589 C C . PHE A 1 72 ? 10.149 -8.703 -0.778 1.00 83.44 72 PHE A C 1
ATOM 591 O O . PHE A 1 72 ? 10.910 -9.229 -1.579 1.00 83.44 72 PHE A O 1
ATOM 598 N N . LEU A 1 73 ? 8.864 -9.057 -0.690 1.00 82.38 73 LEU A N 1
ATOM 599 C CA . LEU A 1 73 ? 8.254 -10.103 -1.515 1.00 82.38 73 LEU A CA 1
ATOM 600 C C . LEU A 1 73 ? 8.296 -9.741 -3.002 1.00 82.38 73 LEU A C 1
ATOM 602 O O . LEU A 1 73 ? 8.594 -10.581 -3.842 1.00 82.38 73 LEU A O 1
ATOM 606 N N . SER A 1 74 ? 8.024 -8.480 -3.323 1.00 78.19 74 SER A N 1
ATOM 607 C CA . SER A 1 74 ? 8.121 -7.943 -4.674 1.00 78.19 74 SER A CA 1
ATOM 608 C C . SER A 1 74 ? 9.562 -8.038 -5.190 1.00 78.19 74 SER A C 1
ATOM 610 O O . SER A 1 74 ? 9.797 -8.631 -6.240 1.00 78.19 74 SER A O 1
ATOM 612 N N . ALA A 1 75 ? 10.548 -7.581 -4.411 1.00 77.12 75 ALA A N 1
ATOM 613 C CA . ALA A 1 75 ? 11.961 -7.739 -4.756 1.00 77.12 75 ALA A CA 1
ATOM 614 C C . ALA A 1 75 ? 12.352 -9.205 -4.947 1.00 77.12 75 ALA A C 1
ATOM 616 O O . ALA A 1 75 ? 12.956 -9.558 -5.954 1.00 77.12 75 ALA A O 1
ATOM 617 N N . PHE A 1 76 ? 11.923 -10.077 -4.042 1.00 79.56 76 PHE A N 1
ATOM 618 C CA . PHE A 1 76 ? 12.169 -11.503 -4.144 1.00 79.56 76 PHE A CA 1
ATOM 619 C C . PHE A 1 76 ? 11.588 -12.085 -5.435 1.00 79.56 76 PHE A C 1
ATOM 621 O O . PHE A 1 76 ? 12.316 -12.734 -6.168 1.00 79.56 76 PHE A O 1
ATOM 628 N N . LEU A 1 77 ? 10.329 -11.819 -5.785 1.00 74.75 77 LEU A N 1
ATOM 629 C CA . LEU A 1 77 ? 9.686 -12.395 -6.976 1.00 74.75 77 LEU A CA 1
ATOM 630 C C . LEU A 1 77 ? 10.313 -11.943 -8.306 1.00 74.75 77 LEU A C 1
ATOM 632 O O . LEU A 1 77 ? 10.395 -12.740 -9.244 1.00 74.75 77 LEU A O 1
ATOM 636 N N . PHE A 1 78 ? 10.736 -10.680 -8.393 1.00 71.12 78 PHE A N 1
ATOM 637 C CA . PHE A 1 78 ? 11.206 -10.078 -9.645 1.00 71.12 78 PHE A CA 1
ATOM 638 C C . PHE A 1 78 ? 12.735 -10.052 -9.789 1.00 71.12 78 PHE A C 1
ATOM 640 O O . PHE A 1 78 ? 13.231 -10.152 -10.909 1.00 71.12 78 PHE A O 1
ATOM 647 N N . GLU A 1 79 ? 13.497 -9.954 -8.694 1.00 71.25 79 GLU A N 1
ATOM 648 C CA . GLU A 1 79 ? 14.970 -9.947 -8.738 1.00 71.25 79 GLU A CA 1
ATOM 649 C C . GLU A 1 79 ? 15.578 -11.346 -8.648 1.00 71.25 79 GLU A C 1
ATOM 651 O O . GLU A 1 79 ? 16.628 -11.583 -9.239 1.00 71.25 79 GLU A O 1
ATOM 656 N N . SER A 1 80 ? 14.921 -12.300 -7.976 1.00 68.31 80 SER A N 1
ATOM 657 C CA . SER A 1 80 ? 15.407 -13.692 -7.939 1.00 68.31 80 SER A CA 1
ATOM 658 C C . SER A 1 80 ? 15.178 -14.454 -9.249 1.00 68.31 80 SER A C 1
ATOM 660 O O . SER A 1 80 ? 15.624 -15.591 -9.384 1.00 68.31 80 SER A O 1
ATOM 662 N N . GLY A 1 81 ? 14.453 -13.861 -10.206 1.00 58.94 81 GLY A N 1
ATOM 663 C CA . GLY A 1 81 ? 14.097 -14.501 -11.472 1.00 58.94 81 GLY A CA 1
ATOM 664 C C . GLY A 1 81 ? 13.071 -15.635 -11.348 1.00 58.94 81 GLY A C 1
ATOM 665 O O . GLY A 1 81 ? 12.825 -16.317 -12.338 1.00 58.94 81 GLY A O 1
ATOM 666 N N . MET A 1 82 ? 12.456 -15.842 -10.175 1.00 58.97 82 MET A N 1
ATOM 667 C CA . MET A 1 82 ? 11.531 -16.961 -9.941 1.00 58.97 82 MET A CA 1
ATOM 668 C C . MET A 1 82 ? 10.203 -16.875 -10.702 1.00 58.97 82 MET A C 1
ATOM 670 O O . MET A 1 82 ? 9.605 -17.915 -10.964 1.00 58.97 82 MET A O 1
ATOM 674 N N . ALA A 1 83 ? 9.720 -15.674 -11.042 1.00 55.72 83 ALA A N 1
ATOM 675 C CA . ALA A 1 83 ? 8.418 -15.511 -11.700 1.00 55.72 83 ALA A CA 1
ATOM 676 C C . ALA A 1 83 ? 8.475 -14.676 -12.989 1.00 55.72 83 ALA A C 1
ATOM 678 O O . ALA A 1 83 ? 7.904 -15.077 -13.999 1.00 55.72 83 ALA A O 1
ATOM 679 N N . PHE A 1 84 ? 9.165 -13.529 -12.984 1.00 56.47 84 PHE A N 1
ATOM 680 C CA . PHE A 1 84 ? 9.252 -12.649 -14.154 1.00 56.47 84 PHE A CA 1
ATOM 681 C C . PHE A 1 84 ? 10.585 -11.890 -14.155 1.00 56.47 84 PHE A C 1
ATOM 683 O O . PHE A 1 84 ? 10.833 -11.070 -13.275 1.00 56.47 84 PHE A O 1
ATOM 690 N N . ALA A 1 85 ? 11.436 -12.123 -15.156 1.00 54.72 85 ALA A N 1
ATOM 691 C CA . ALA A 1 85 ? 12.664 -11.353 -15.350 1.00 54.72 85 ALA A CA 1
ATOM 692 C C . ALA A 1 85 ? 12.326 -9.971 -15.941 1.00 54.72 85 ALA A C 1
ATOM 694 O O . ALA A 1 85 ? 12.281 -9.793 -17.158 1.00 54.72 85 ALA A O 1
ATOM 695 N N . VAL A 1 86 ? 12.044 -8.987 -15.083 1.00 58.03 86 VAL A N 1
ATOM 696 C CA . VAL A 1 86 ? 11.690 -7.623 -15.506 1.00 58.03 86 VAL A CA 1
ATOM 697 C C . VAL A 1 86 ? 12.846 -6.669 -15.206 1.00 58.03 86 VAL A C 1
ATOM 699 O O . VAL A 1 86 ? 13.253 -6.506 -14.058 1.00 58.03 86 VAL A O 1
ATOM 702 N N . ARG A 1 87 ? 13.380 -6.000 -16.238 1.00 57.16 87 ARG A N 1
ATOM 703 C CA . ARG A 1 87 ? 14.354 -4.908 -16.059 1.00 57.16 87 ARG A CA 1
ATOM 704 C C . ARG A 1 87 ? 13.669 -3.713 -15.398 1.00 57.16 87 ARG A C 1
ATOM 706 O O . ARG A 1 87 ? 12.683 -3.210 -15.933 1.00 57.16 87 ARG A O 1
ATOM 713 N N . LYS A 1 88 ? 14.228 -3.216 -14.288 1.00 57.72 88 LYS A N 1
ATOM 714 C CA . LYS A 1 88 ? 13.779 -1.977 -13.632 1.00 57.72 88 LYS A CA 1
ATOM 715 C C . LYS A 1 88 ? 13.895 -0.790 -14.598 1.00 57.72 88 LYS A C 1
ATOM 717 O O . LYS A 1 88 ? 15.012 -0.453 -14.992 1.00 57.72 88 LYS A O 1
ATOM 722 N N . PRO A 1 89 ? 12.794 -0.106 -14.952 1.00 54.84 89 PRO A N 1
ATOM 723 C CA . PRO A 1 89 ? 12.873 1.170 -15.650 1.00 54.84 89 PRO A CA 1
ATOM 724 C C . PRO A 1 89 ? 13.191 2.236 -14.601 1.00 54.84 89 PRO A C 1
ATOM 726 O O . PRO A 1 89 ? 12.306 2.650 -13.848 1.00 54.84 89 PRO A O 1
ATOM 729 N N . ILE A 1 90 ? 14.464 2.615 -14.499 1.00 55.03 90 ILE A N 1
ATOM 730 C CA . ILE A 1 90 ? 14.926 3.665 -13.587 1.00 55.03 90 ILE A CA 1
ATOM 731 C C . ILE A 1 90 ? 14.725 5.008 -14.297 1.00 55.03 90 ILE A C 1
ATOM 733 O O . ILE A 1 90 ? 15.540 5.413 -15.117 1.00 55.03 90 ILE A O 1
ATOM 737 N N . ASP A 1 91 ? 13.599 5.659 -14.019 1.00 65.62 91 ASP A N 1
ATOM 738 C CA . ASP A 1 91 ? 13.329 7.051 -14.388 1.00 65.62 91 ASP A CA 1
ATOM 739 C C . ASP A 1 91 ? 12.863 7.780 -13.115 1.00 65.62 91 ASP A C 1
ATOM 741 O O . ASP A 1 91 ? 11.949 7.305 -12.426 1.00 65.62 91 ASP A O 1
ATOM 745 N N . ASP A 1 92 ? 13.500 8.903 -12.774 1.00 61.78 92 ASP A N 1
ATOM 746 C CA . ASP A 1 92 ? 13.359 9.603 -11.486 1.00 61.78 92 ASP A CA 1
ATOM 747 C C . ASP A 1 92 ? 11.906 9.982 -11.169 1.00 61.78 92 ASP A C 1
ATOM 749 O O . ASP A 1 92 ? 11.426 9.819 -10.040 1.00 61.78 92 ASP A O 1
ATOM 753 N N . GLY A 1 93 ? 11.146 10.407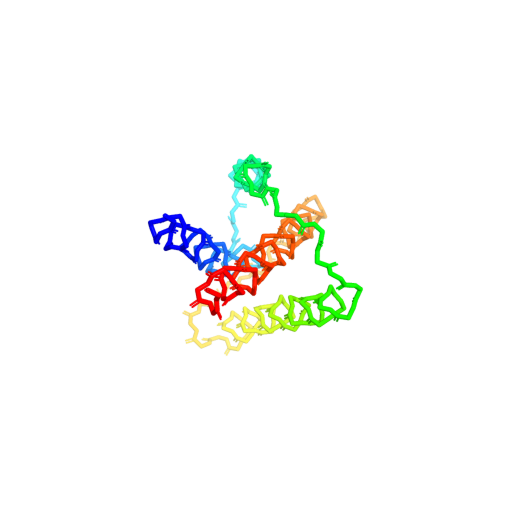 -12.185 1.00 65.31 93 GLY A N 1
ATOM 754 C CA . GLY A 1 93 ? 9.732 10.754 -12.016 1.00 65.31 93 GLY A CA 1
ATOM 755 C C . GLY A 1 93 ? 8.857 9.552 -11.643 1.00 65.31 93 GLY A C 1
ATOM 756 O O . GLY A 1 93 ? 7.847 9.690 -10.958 1.00 65.31 93 GLY A O 1
ATOM 757 N N . ARG A 1 94 ? 9.251 8.346 -12.057 1.00 68.88 94 ARG A N 1
ATOM 758 C CA . ARG A 1 94 ? 8.512 7.109 -11.789 1.00 68.88 94 ARG A CA 1
ATOM 759 C C . ARG A 1 94 ? 8.772 6.596 -10.379 1.00 68.88 94 ARG A C 1
ATOM 761 O O . ARG A 1 94 ? 7.841 6.159 -9.709 1.00 68.88 94 ARG A O 1
ATOM 768 N N . TYR A 1 95 ? 10.009 6.723 -9.907 1.00 72.62 95 TYR A N 1
ATOM 769 C CA . TYR A 1 95 ? 10.384 6.380 -8.539 1.00 72.62 95 TYR A CA 1
ATOM 770 C C . TYR A 1 95 ? 9.636 7.233 -7.501 1.00 72.62 95 TYR A C 1
ATOM 772 O O . TYR A 1 95 ? 9.139 6.704 -6.506 1.00 72.62 95 TYR A O 1
ATOM 780 N N . SER A 1 96 ? 9.474 8.535 -7.768 1.00 78.12 96 SER A N 1
ATOM 781 C CA . SER A 1 96 ? 8.680 9.433 -6.917 1.00 78.12 96 SER A CA 1
ATOM 782 C C . SER A 1 96 ? 7.212 8.997 -6.813 1.00 78.12 96 SER A C 1
ATOM 784 O O . SER A 1 96 ? 6.650 8.923 -5.718 1.00 78.12 96 SER A O 1
ATOM 786 N N . LEU A 1 97 ? 6.597 8.616 -7.937 1.00 79.94 97 LEU A N 1
ATOM 787 C CA . LEU A 1 97 ? 5.205 8.167 -7.945 1.00 79.94 97 LEU A CA 1
ATOM 788 C C . LEU A 1 97 ? 5.013 6.809 -7.249 1.00 79.94 97 LEU A C 1
ATOM 790 O O . LEU A 1 97 ? 4.018 6.619 -6.556 1.00 79.94 97 LEU A O 1
ATOM 794 N N . ILE A 1 98 ? 5.967 5.880 -7.381 1.00 78.62 98 ILE A N 1
ATOM 795 C CA . ILE A 1 98 ? 5.939 4.597 -6.658 1.00 78.62 98 ILE A CA 1
ATOM 796 C C . ILE A 1 98 ? 6.004 4.838 -5.143 1.00 78.62 98 ILE A C 1
ATOM 798 O O . ILE A 1 98 ? 5.217 4.256 -4.399 1.00 78.62 98 ILE A O 1
ATOM 802 N N . LYS A 1 99 ? 6.866 5.755 -4.677 1.00 81.06 99 LYS A N 1
ATOM 803 C CA . LYS A 1 99 ? 6.909 6.151 -3.258 1.00 81.06 99 LYS A CA 1
ATOM 804 C C . LYS A 1 99 ? 5.569 6.698 -2.778 1.00 81.06 99 LYS A C 1
ATOM 806 O O . LYS A 1 99 ? 5.072 6.266 -1.740 1.00 81.06 99 LYS A O 1
ATOM 811 N N . LEU A 1 100 ? 4.979 7.627 -3.534 1.00 83.31 100 LEU A N 1
ATOM 812 C CA . LEU A 1 100 ? 3.673 8.203 -3.207 1.00 83.31 100 LEU A CA 1
ATOM 813 C C . LEU A 1 100 ? 2.594 7.117 -3.117 1.00 83.31 100 LEU A C 1
ATOM 815 O O . LEU A 1 100 ? 1.806 7.102 -2.172 1.00 83.31 100 LEU A O 1
ATOM 819 N N . TYR A 1 101 ? 2.602 6.178 -4.063 1.00 81.56 101 TYR A N 1
ATOM 820 C CA . TYR A 1 101 ? 1.700 5.038 -4.051 1.00 81.56 101 TYR A CA 1
ATOM 821 C C . TYR A 1 101 ? 1.871 4.185 -2.788 1.00 81.56 101 TYR A C 1
ATOM 823 O O . TYR A 1 101 ? 0.869 3.898 -2.133 1.00 81.56 101 TYR A O 1
ATOM 831 N N . SER A 1 102 ? 3.104 3.842 -2.390 1.00 81.50 102 SER A N 1
ATOM 832 C CA . SER A 1 102 ? 3.375 3.093 -1.152 1.00 81.50 102 SER A CA 1
ATOM 833 C C . SER A 1 102 ? 2.885 3.813 0.106 1.00 81.50 102 SER A C 1
ATOM 835 O O . SER A 1 102 ? 2.329 3.167 0.995 1.00 81.50 102 SER A O 1
ATOM 837 N N . TYR A 1 103 ? 3.028 5.141 0.181 1.00 83.12 103 TYR A N 1
ATOM 838 C CA . TYR A 1 103 ? 2.500 5.918 1.308 1.00 83.12 103 TYR A CA 1
ATOM 839 C C . TYR A 1 103 ? 0.978 5.828 1.409 1.00 83.12 103 TYR A C 1
ATOM 841 O O . TYR A 1 103 ? 0.444 5.623 2.496 1.00 83.12 103 TYR A O 1
ATOM 849 N N . ILE A 1 104 ? 0.267 5.928 0.286 1.00 82.75 104 ILE A N 1
ATOM 850 C CA . ILE A 1 104 ? -1.196 5.775 0.270 1.00 82.75 104 ILE A CA 1
ATOM 851 C C . ILE A 1 104 ? -1.594 4.368 0.726 1.00 82.75 104 ILE A C 1
ATOM 853 O O . ILE A 1 104 ? -2.548 4.203 1.482 1.00 82.75 104 ILE A O 1
ATOM 857 N N . GLY A 1 105 ? -0.814 3.357 0.350 1.00 80.12 105 GLY A N 1
ATOM 858 C CA . GLY A 1 105 ? -1.006 1.990 0.822 1.00 80.12 105 GLY A CA 1
ATOM 859 C C . GLY A 1 105 ? -0.906 1.808 2.304 1.00 80.12 105 GLY A C 1
ATOM 860 O O . GLY A 1 105 ? -1.740 1.135 2.903 1.00 80.12 105 GLY A O 1
ATOM 861 N N . PHE A 1 106 ? 0.109 2.430 2.890 1.00 84.62 106 PHE A N 1
ATOM 862 C CA . PHE A 1 106 ? 0.269 2.447 4.328 1.00 84.62 106 PHE A CA 1
ATOM 863 C C . PHE A 1 106 ? -1.005 2.970 5.012 1.00 84.62 106 PHE A C 1
ATOM 865 O O . PHE A 1 106 ? -1.514 2.319 5.925 1.00 84.62 106 PHE A O 1
ATOM 872 N N . PHE A 1 107 ? -1.583 4.072 4.520 1.00 82.50 107 PHE A N 1
ATOM 873 C CA . PHE A 1 107 ? -2.838 4.609 5.055 1.00 82.50 107 PHE A CA 1
ATOM 874 C C . PHE A 1 107 ? -4.030 3.661 4.864 1.00 82.50 107 PHE A C 1
ATOM 876 O O . PHE A 1 107 ? -4.813 3.487 5.796 1.00 82.50 107 PHE A O 1
ATOM 883 N N . ILE A 1 108 ? -4.159 3.004 3.707 1.00 82.31 108 ILE A N 1
ATOM 884 C CA . ILE A 1 108 ? -5.237 2.033 3.443 1.00 82.31 108 ILE A CA 1
ATOM 885 C C . ILE A 1 108 ? -5.149 0.836 4.396 1.00 82.31 108 ILE A C 1
ATOM 887 O O . ILE A 1 108 ? -6.148 0.451 5.012 1.00 82.31 108 ILE A O 1
ATOM 891 N N . VAL A 1 109 ? -3.953 0.261 4.556 1.00 84.56 109 VAL A N 1
ATOM 892 C CA . VAL A 1 109 ? -3.708 -0.860 5.476 1.00 84.56 109 VAL A CA 1
ATOM 893 C C . VAL A 1 109 ? -4.004 -0.434 6.910 1.00 84.56 109 VAL A C 1
ATOM 895 O O . VAL A 1 109 ? -4.714 -1.141 7.627 1.00 84.56 109 VAL A O 1
ATOM 898 N N . GLN A 1 110 ? -3.545 0.752 7.307 1.00 84.00 110 GLN A N 1
ATOM 899 C CA . GLN A 1 110 ? -3.783 1.279 8.643 1.00 84.00 110 GLN A CA 1
ATOM 900 C C . GLN A 1 110 ? -5.277 1.495 8.914 1.00 84.00 110 GLN A C 1
ATOM 902 O O . GLN A 1 110 ? -5.784 1.044 9.941 1.00 84.00 110 GLN A O 1
ATOM 907 N N . ASN A 1 111 ? -6.009 2.112 7.984 1.00 79.62 111 ASN A N 1
ATOM 908 C CA . ASN A 1 111 ? -7.454 2.318 8.104 1.00 79.62 111 ASN A CA 1
ATOM 909 C C . ASN A 1 111 ? -8.223 0.991 8.141 1.00 79.62 111 ASN A C 1
ATOM 911 O O . ASN A 1 111 ? -9.179 0.848 8.903 1.00 79.62 111 ASN A O 1
ATOM 915 N N . THR A 1 112 ? -7.764 -0.013 7.393 1.00 81.19 112 THR A N 1
ATOM 916 C CA . THR A 1 112 ? -8.348 -1.361 7.406 1.00 81.19 112 THR A CA 1
ATOM 917 C C . THR A 1 112 ? -8.176 -2.037 8.759 1.00 81.19 112 THR A C 1
ATOM 919 O O . THR A 1 112 ? -9.148 -2.529 9.331 1.00 81.19 112 THR A O 1
ATOM 922 N N . LEU A 1 113 ? -6.960 -2.023 9.310 1.00 82.06 113 LEU A N 1
ATOM 923 C CA . LEU A 1 113 ? -6.684 -2.584 10.634 1.00 82.06 113 LEU A CA 1
ATOM 924 C C . LEU A 1 113 ? -7.475 -1.854 11.723 1.00 82.06 113 LEU A C 1
ATOM 926 O O . LEU A 1 113 ? -8.035 -2.492 12.615 1.00 82.06 113 LEU A O 1
ATOM 930 N N . ASN A 1 114 ? -7.580 -0.529 11.617 1.00 80.25 114 ASN A N 1
ATOM 931 C CA . ASN A 1 114 ? -8.384 0.279 12.525 1.00 80.25 114 ASN A CA 1
ATOM 932 C C . ASN A 1 114 ? -9.867 -0.120 12.476 1.00 80.25 114 ASN A C 1
ATOM 934 O O . ASN A 1 114 ? -10.484 -0.327 13.522 1.00 80.25 114 ASN A O 1
ATOM 938 N N . CYS A 1 115 ? -10.424 -0.293 11.273 1.00 76.69 115 CYS A N 1
ATOM 939 C CA . CYS A 1 115 ? -11.801 -0.741 11.071 1.00 76.69 115 CYS A CA 1
ATOM 940 C C . CYS A 1 115 ? -12.049 -2.141 11.668 1.00 76.69 115 CYS A C 1
ATOM 942 O O . CYS A 1 115 ? -13.042 -2.366 12.369 1.00 76.69 115 CYS A O 1
ATOM 944 N N . LEU A 1 116 ? -11.123 -3.079 11.446 1.00 76.00 116 LEU A N 1
ATOM 945 C CA . LEU A 1 116 ? -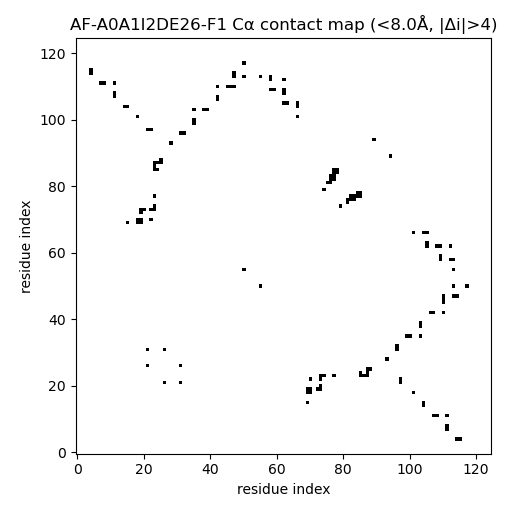11.213 -4.443 11.977 1.00 76.00 116 LEU A CA 1
ATOM 946 C C . LEU A 1 116 ? -11.210 -4.458 13.512 1.00 76.00 116 LEU A C 1
ATOM 948 O O . LEU A 1 116 ? -12.071 -5.086 14.126 1.00 76.00 116 LEU A O 1
ATOM 952 N N . LEU A 1 117 ? -10.294 -3.716 14.138 1.00 74.75 117 LEU A N 1
ATOM 953 C CA . LEU A 1 117 ? -10.176 -3.654 15.597 1.00 74.75 117 LEU A CA 1
ATOM 954 C C . LEU A 1 117 ? -11.337 -2.918 16.273 1.00 74.75 117 LEU A C 1
ATOM 956 O O . LEU A 1 117 ? -11.681 -3.235 17.414 1.00 74.75 117 LEU A O 1
ATOM 960 N N . TYR A 1 118 ? -11.917 -1.915 15.612 1.00 70.12 118 TYR A N 1
ATOM 961 C CA . TYR A 1 118 ? -13.070 -1.191 16.144 1.00 70.12 118 TYR A CA 1
ATOM 962 C C . TYR A 1 118 ? -14.329 -2.056 16.111 1.00 70.12 118 TYR A C 1
ATOM 964 O O . TYR A 1 118 ? -15.050 -2.151 17.101 1.00 70.12 118 TYR A O 1
ATOM 972 N N . THR A 1 119 ? -14.573 -2.744 14.996 1.00 59.41 119 THR A N 1
ATOM 973 C CA . THR A 1 119 ? -15.783 -3.558 14.849 1.00 59.41 119 THR A CA 1
ATOM 974 C C . THR A 1 119 ? -15.810 -4.786 15.755 1.00 59.41 119 THR A C 1
ATOM 976 O O . THR A 1 119 ? -16.887 -5.157 16.201 1.00 59.41 119 THR A O 1
ATOM 979 N N . GLN A 1 120 ? -14.656 -5.354 16.120 1.00 58.34 120 GLN A N 1
ATOM 980 C CA . GLN A 1 120 ? -14.593 -6.380 17.171 1.00 58.34 120 GLN A CA 1
ATOM 981 C C . GLN A 1 120 ? -15.103 -5.880 18.528 1.00 58.34 120 GLN A C 1
ATOM 983 O O . GLN A 1 120 ? -15.632 -6.668 19.298 1.00 58.34 120 GLN A O 1
ATOM 988 N N . LYS A 1 121 ? -14.965 -4.580 18.821 1.00 52.53 121 LYS A N 1
ATOM 989 C CA . LYS A 1 121 ? -15.425 -3.989 20.083 1.00 52.53 121 LYS A CA 1
ATOM 990 C C . LYS A 1 121 ? -16.950 -3.828 20.132 1.00 52.53 121 LYS A C 1
ATOM 992 O O . LYS A 1 121 ? -17.520 -3.866 21.215 1.00 52.53 121 LYS A O 1
ATOM 997 N N . ALA A 1 122 ? -17.587 -3.635 18.975 1.00 52.31 122 ALA A N 1
ATOM 998 C CA . ALA A 1 122 ? -19.039 -3.506 18.856 1.00 52.31 122 ALA A CA 1
ATOM 999 C C . ALA A 1 122 ? -19.763 -4.860 18.937 1.00 52.31 122 ALA A C 1
ATOM 1001 O O . ALA A 1 122 ? -20.905 -4.895 19.368 1.00 52.31 122 ALA A O 1
ATOM 1002 N N . ASP A 1 123 ? -19.095 -5.955 18.560 1.00 48.94 123 ASP A N 1
ATOM 1003 C CA . ASP A 1 123 ? -19.653 -7.314 18.613 1.00 48.94 123 ASP A CA 1
ATOM 1004 C C . ASP A 1 123 ? -19.485 -7.977 20.013 1.00 48.94 123 ASP A C 1
ATOM 1006 O O . ASP A 1 123 ? -19.994 -9.070 20.239 1.00 48.94 123 ASP A O 1
ATOM 1010 N N . THR A 1 124 ? -18.767 -7.344 20.955 1.00 49.16 124 THR A N 1
ATOM 1011 C CA . THR A 1 124 ? -18.516 -7.853 22.329 1.00 49.16 124 THR A CA 1
ATOM 1012 C C . THR A 1 124 ? -19.341 -7.183 23.437 1.00 49.16 124 THR A C 1
ATOM 1014 O O . THR A 1 124 ? -19.121 -7.490 24.607 1.00 49.16 124 THR A O 1
ATOM 1017 N N . ASN A 1 125 ? -20.253 -6.274 23.088 1.00 42.75 125 ASN A N 1
ATOM 1018 C CA . ASN A 1 125 ? -21.193 -5.625 24.011 1.00 42.75 125 ASN A CA 1
ATOM 1019 C C . ASN A 1 125 ? -22.626 -6.008 23.645 1.00 42.75 125 ASN A C 1
ATOM 1021 O O . ASN A 1 125 ? -23.459 -6.042 24.573 1.00 42.75 125 ASN A O 1
#

Secondary structure (DSSP, 8-state):
-HHHHHHHHHHHHHHHHHHHHHTTS---HHHHHHHHHHHHHHHHT-------HHHHHHHHHHHHHHHHHHHHHHHHHHHSSSS--------HHHHHHHHHHHHHHHHHHHHHHHHHHHHHHHTT-

Radius of gyration: 16.03 Å; Cα contacts (8 Å, |Δi|>4): 79; chains: 1; bounding box: 37×28×42 Å

Sequence (125 aa):
MRNGKIFISMTTFLYLFLNILINYVAFNKLVLILIIISNIVISCFFTVEYLGYKKRIFTFIISMSIIIGIHFLSAFLFESGMAFAVRKPIDDGRYSLIKLYSYIGFFIVQNTLNCLLYTQKADTN

pLDDT: mean 73.6, std 10.6, range [42.75, 88.0]

Foldseek 3Di:
DVVVLVVLVVVLVVLLVVLLCLQFPDDDPVVLVVVLVVLVVVLVVLDFDDDPPVVLVVLLVVLVVSLVVSVVVSCCCAVVPPDHPTDHPDDPSSVVSSVSSSVSSSSSSSSSSSVVVVVVVVVVD

Solvent-a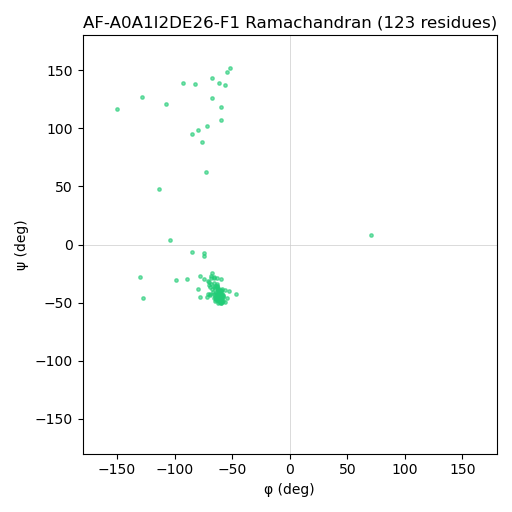ccessible surface area (backbone atoms only — not comparable to full-atom values): 7126 Å² total; per-residue (Å²): 116,69,69,60,53,53,49,49,54,49,54,45,50,53,49,56,55,48,52,38,43,62,78,49,50,90,70,54,68,68,59,53,50,52,53,44,51,53,52,50,57,56,46,68,76,50,81,68,80,89,63,59,70,72,60,46,53,54,39,50,52,50,26,51,51,52,54,53,49,41,54,50,51,30,47,48,40,36,72,70,52,77,74,45,82,56,76,74,82,88,45,75,76,57,56,54,51,50,52,54,44,53,54,54,46,41,52,44,46,31,42,46,50,52,48,56,61,52,53,56,58,67,77,74,112